Protein AF-A0A966M6C6-F1 (afdb_monomer_lite)

Structure (mmCIF, N/CA/C/O backbone):
data_AF-A0A966M6C6-F1
#
_entry.id   AF-A0A966M6C6-F1
#
loop_
_atom_site.group_PDB
_atom_site.id
_atom_site.type_symbol
_atom_site.label_atom_id
_atom_site.label_alt_id
_atom_site.label_comp_id
_atom_site.label_asym_id
_atom_site.label_entity_id
_atom_site.label_seq_id
_atom_site.pdbx_PDB_ins_code
_atom_site.Cartn_x
_atom_site.Cartn_y
_atom_site.Cartn_z
_atom_site.occupancy
_atom_site.B_iso_or_equiv
_atom_site.auth_seq_id
_atom_site.auth_comp_id
_atom_site.auth_asym_id
_atom_site.auth_atom_id
_atom_site.pdbx_PDB_model_num
ATOM 1 N N . GLY A 1 1 ? 19.920 -3.221 6.884 1.00 31.45 1 GLY A N 1
ATOM 2 C CA . GLY A 1 1 ? 18.960 -4.107 6.203 1.00 31.45 1 GLY A CA 1
ATOM 3 C C . GLY A 1 1 ? 18.025 -3.266 5.367 1.00 31.45 1 GLY A C 1
ATOM 4 O O . GLY A 1 1 ? 17.178 -2.589 5.934 1.00 31.45 1 GLY A O 1
ATOM 5 N N . LEU A 1 2 ? 18.240 -3.227 4.052 1.00 32.09 2 LEU A N 1
ATOM 6 C CA . LEU A 1 2 ? 17.387 -2.498 3.112 1.00 32.09 2 LEU A CA 1
ATOM 7 C C . LEU A 1 2 ? 16.061 -3.251 2.991 1.00 32.09 2 LEU A C 1
ATOM 9 O O . LEU A 1 2 ? 16.034 -4.387 2.523 1.00 32.09 2 LEU A O 1
ATOM 13 N N . LYS A 1 3 ? 14.979 -2.632 3.475 1.00 36.00 3 LYS A N 1
ATOM 14 C CA . LYS A 1 3 ? 13.613 -3.100 3.245 1.00 36.00 3 LYS A CA 1
ATOM 15 C C . LYS A 1 3 ? 13.385 -3.068 1.739 1.00 36.00 3 LYS A C 1
ATOM 17 O O . LYS A 1 3 ? 13.293 -1.998 1.148 1.00 36.00 3 LYS A O 1
ATOM 22 N N . ALA A 1 4 ? 13.390 -4.243 1.127 1.00 38.53 4 ALA A N 1
ATOM 23 C CA . ALA A 1 4 ? 12.988 -4.401 -0.249 1.00 38.53 4 ALA A CA 1
ATOM 24 C C . ALA A 1 4 ? 11.496 -4.052 -0.336 1.00 38.53 4 ALA A C 1
ATOM 26 O O . ALA A 1 4 ? 10.651 -4.781 0.181 1.00 38.53 4 ALA A O 1
ATOM 27 N N . ASP A 1 5 ? 11.190 -2.923 -0.972 1.00 42.94 5 ASP A N 1
ATOM 28 C CA . ASP A 1 5 ? 9.888 -2.667 -1.584 1.00 42.94 5 ASP A CA 1
ATOM 29 C C . ASP A 1 5 ? 9.715 -3.693 -2.715 1.00 42.94 5 ASP A C 1
ATOM 31 O O . ASP A 1 5 ? 10.040 -3.434 -3.877 1.00 42.94 5 ASP A O 1
ATOM 35 N N . ILE A 1 6 ? 9.315 -4.914 -2.360 1.00 45.53 6 ILE A N 1
ATOM 36 C CA . ILE A 1 6 ? 9.062 -5.997 -3.310 1.00 45.53 6 ILE A CA 1
ATOM 37 C C . ILE A 1 6 ? 7.744 -5.676 -4.024 1.00 45.53 6 ILE A C 1
ATOM 39 O O . ILE A 1 6 ? 6.674 -6.077 -3.579 1.00 45.53 6 ILE A O 1
ATOM 43 N N . TYR A 1 7 ? 7.830 -4.960 -5.145 1.00 52.22 7 TYR A N 1
ATOM 44 C CA . TYR A 1 7 ? 6.775 -4.925 -6.161 1.00 52.22 7 TYR A CA 1
ATOM 45 C C . TYR A 1 7 ? 7.327 -5.495 -7.462 1.00 52.22 7 TYR A C 1
ATOM 47 O O . TYR A 1 7 ? 7.865 -4.738 -8.271 1.00 52.22 7 TYR A O 1
ATOM 55 N N . PRO A 1 8 ? 7.228 -6.810 -7.713 1.00 49.94 8 PRO A N 1
ATOM 56 C CA . PRO A 1 8 ? 7.542 -7.361 -9.009 1.00 49.94 8 PRO A CA 1
ATOM 57 C C . PRO A 1 8 ? 6.225 -7.500 -9.772 1.00 49.94 8 PRO A C 1
ATOM 59 O O . PRO A 1 8 ? 5.798 -8.606 -10.082 1.00 49.94 8 PRO A O 1
ATOM 62 N N . ILE A 1 9 ? 5.553 -6.383 -10.059 1.00 58.19 9 ILE A N 1
ATOM 63 C CA . ILE A 1 9 ? 4.678 -6.390 -11.230 1.00 58.19 9 ILE A CA 1
ATOM 64 C C . ILE A 1 9 ? 5.662 -6.210 -12.383 1.00 58.19 9 ILE A C 1
ATOM 66 O O . ILE A 1 9 ? 6.367 -5.205 -12.469 1.00 58.19 9 ILE A O 1
ATOM 70 N N . MET A 1 10 ? 5.856 -7.266 -13.159 1.00 65.00 10 MET A N 1
ATOM 71 C CA . MET A 1 10 ? 6.709 -7.223 -14.335 1.00 65.00 10 MET A CA 1
ATOM 72 C C . MET A 1 10 ? 5.853 -6.736 -15.501 1.00 65.00 10 MET A C 1
ATOM 74 O O . MET A 1 10 ? 4.802 -7.315 -15.762 1.00 65.00 10 MET A O 1
ATOM 78 N N . SER A 1 11 ? 6.276 -5.671 -16.176 1.00 63.03 11 SER A N 1
ATOM 79 C CA . SER A 1 11 ? 5.648 -5.198 -17.410 1.00 63.03 11 SER A CA 1
ATOM 80 C C . SER A 1 11 ? 6.611 -5.376 -18.571 1.00 63.03 11 SER A C 1
ATOM 82 O O . SER A 1 11 ? 7.809 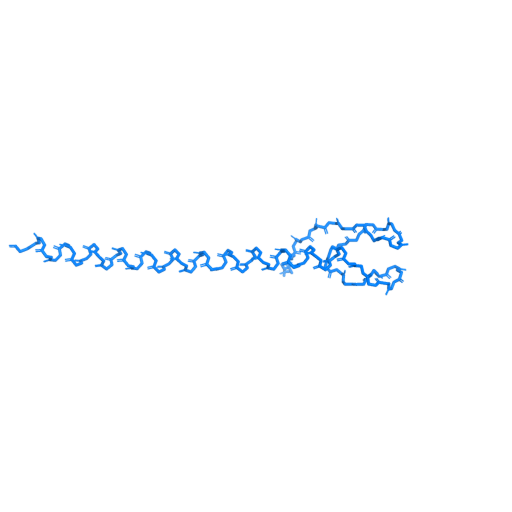-5.112 -18.452 1.00 63.03 11 SER A O 1
ATOM 84 N N . GLU A 1 12 ? 6.095 -5.835 -19.702 1.00 67.69 12 GLU A N 1
ATOM 85 C CA . GLU A 1 12 ? 6.864 -5.897 -20.936 1.00 67.69 12 GLU A CA 1
ATOM 86 C C . GLU A 1 12 ? 6.907 -4.512 -21.586 1.00 67.69 12 GLU A C 1
ATOM 88 O O . GLU A 1 12 ? 5.874 -3.876 -21.788 1.00 67.69 12 GLU A O 1
ATOM 93 N N . CYS A 1 13 ? 8.105 -4.042 -21.936 1.00 70.62 13 CYS A N 1
ATOM 94 C CA . CYS A 1 13 ? 8.240 -2.794 -22.671 1.00 70.62 13 CYS A CA 1
ATOM 95 C C . CYS A 1 13 ? 7.765 -2.953 -24.110 1.00 70.62 13 CYS A C 1
ATOM 97 O O . CYS A 1 13 ? 8.421 -3.625 -24.902 1.00 70.62 13 CYS A O 1
ATOM 99 N N . ILE A 1 14 ? 6.716 -2.221 -24.485 1.00 70.88 14 ILE A N 1
ATOM 100 C CA . ILE A 1 14 ? 6.102 -2.250 -25.827 1.00 70.88 14 ILE A CA 1
ATOM 101 C C . ILE A 1 14 ? 7.122 -1.972 -26.947 1.00 70.88 14 ILE A C 1
ATOM 103 O O . ILE A 1 14 ? 6.976 -2.440 -28.070 1.00 70.88 14 ILE A O 1
ATOM 107 N N . THR A 1 15 ? 8.176 -1.202 -26.659 1.00 72.38 15 THR A N 1
ATOM 108 C CA . THR A 1 15 ? 9.179 -0.828 -27.670 1.00 72.38 15 THR A CA 1
ATOM 109 C C . THR A 1 15 ? 10.246 -1.900 -27.891 1.00 72.38 15 THR A C 1
ATOM 111 O O . THR A 1 15 ? 10.753 -2.022 -29.001 1.00 72.38 15 THR A O 1
ATOM 114 N N . CYS A 1 16 ? 10.661 -2.626 -26.850 1.00 78.38 16 CYS A N 1
ATOM 115 C CA . CYS A 1 16 ? 11.809 -3.536 -26.950 1.00 78.38 16 CYS A CA 1
ATOM 116 C C . CYS A 1 16 ? 11.557 -4.941 -26.398 1.00 78.38 16 CYS A C 1
ATOM 118 O O . CYS A 1 16 ? 12.521 -5.683 -26.217 1.00 78.38 16 CYS A O 1
ATOM 120 N N . SER A 1 17 ? 10.303 -5.275 -26.082 1.00 74.81 17 SER A N 1
ATOM 121 C CA . SER A 1 17 ? 9.842 -6.575 -25.578 1.00 74.81 17 SER A CA 1
ATOM 122 C C . SER A 1 17 ? 10.640 -7.133 -24.398 1.00 74.81 17 SER A C 1
ATOM 124 O O . SER A 1 17 ? 10.684 -8.335 -24.148 1.00 74.81 17 SER A O 1
ATOM 126 N N . LYS A 1 18 ? 11.314 -6.253 -23.648 1.00 74.69 18 LYS A N 1
ATOM 127 C CA . LYS A 1 18 ? 12.036 -6.647 -22.441 1.00 74.69 18 LYS A CA 1
ATOM 128 C C . LYS A 1 18 ? 11.092 -6.569 -21.261 1.00 74.69 18 LYS A C 1
ATOM 130 O O . LYS A 1 18 ? 10.417 -5.561 -21.067 1.00 74.69 18 LYS A O 1
ATOM 135 N N . ILE A 1 19 ? 11.118 -7.621 -20.457 1.00 71.50 19 ILE A N 1
ATOM 136 C CA . ILE A 1 19 ? 10.442 -7.674 -19.170 1.00 71.50 19 ILE A CA 1
ATOM 137 C C . ILE A 1 19 ? 11.186 -6.746 -18.210 1.00 71.50 19 ILE A C 1
ATOM 139 O O . ILE A 1 19 ? 12.394 -6.890 -17.999 1.00 71.50 19 ILE A O 1
ATOM 143 N N . LEU A 1 20 ? 10.473 -5.773 -17.655 1.00 65.44 20 LEU A N 1
ATOM 144 C CA . LEU A 1 20 ? 11.021 -4.756 -16.769 1.00 65.44 20 LEU A CA 1
ATOM 145 C C . LEU A 1 20 ? 10.175 -4.643 -15.497 1.00 65.44 20 LEU A C 1
ATOM 147 O O . LEU A 1 20 ? 8.979 -4.936 -15.514 1.00 65.44 20 LEU A O 1
ATOM 151 N N . PRO A 1 21 ? 10.767 -4.205 -14.376 1.00 63.09 21 PRO A N 1
ATOM 152 C CA . PRO A 1 21 ? 9.990 -3.879 -13.187 1.00 63.09 21 PRO A CA 1
ATOM 153 C C . PRO A 1 21 ? 9.099 -2.659 -13.467 1.00 63.09 21 PRO A C 1
ATOM 155 O O . PRO A 1 21 ? 9.604 -1.624 -13.887 1.00 63.09 21 PRO A O 1
ATOM 158 N N . THR A 1 22 ? 7.801 -2.716 -13.168 1.00 60.59 22 THR A N 1
ATOM 159 C CA . THR A 1 22 ? 6.831 -1.623 -13.432 1.00 60.59 22 THR A CA 1
ATOM 160 C C . THR A 1 22 ? 7.159 -0.275 -12.781 1.00 60.59 22 THR A C 1
ATOM 162 O O . THR A 1 22 ? 6.534 0.734 -13.090 1.00 60.59 22 THR A O 1
ATOM 165 N N . LYS A 1 23 ? 8.156 -0.206 -11.892 1.00 56.41 23 LYS A N 1
ATOM 166 C CA . LYS A 1 23 ? 8.579 1.036 -11.224 1.00 56.41 23 LYS A CA 1
ATOM 167 C C . LYS A 1 23 ? 9.297 2.027 -12.155 1.00 56.41 23 LYS A C 1
ATOM 169 O O . LYS A 1 23 ? 9.529 3.170 -11.757 1.00 56.41 23 LYS A O 1
ATOM 174 N N . ILE A 1 24 ? 9.673 1.620 -13.366 1.00 60.91 24 ILE A N 1
ATOM 175 C CA . ILE A 1 24 ? 10.394 2.472 -14.318 1.00 60.91 24 ILE A CA 1
ATOM 176 C C . ILE A 1 24 ? 9.438 3.214 -15.263 1.00 60.91 24 ILE A C 1
ATOM 178 O O . ILE A 1 24 ? 8.692 2.614 -16.023 1.00 60.91 24 ILE A O 1
ATOM 182 N N . MET A 1 25 ? 9.500 4.549 -15.244 1.00 61.47 25 MET A N 1
ATOM 183 C CA . MET A 1 25 ? 8.754 5.401 -16.187 1.00 61.47 25 MET A CA 1
ATOM 184 C C . MET A 1 25 ? 9.367 5.400 -17.591 1.00 61.47 25 MET A C 1
ATOM 186 O O . MET A 1 25 ? 8.694 5.746 -18.555 1.00 61.47 25 MET A O 1
ATOM 190 N N . ALA A 1 26 ? 10.643 5.033 -17.703 1.00 68.44 26 ALA A N 1
ATOM 191 C CA . ALA A 1 26 ? 11.358 4.907 -18.960 1.00 68.44 26 ALA A CA 1
ATOM 192 C C . ALA A 1 26 ? 12.136 3.593 -18.969 1.00 68.44 26 ALA A C 1
ATOM 194 O O . ALA A 1 26 ? 12.797 3.246 -17.988 1.00 68.44 26 ALA A O 1
ATOM 195 N N . CYS A 1 27 ? 12.067 2.869 -20.081 1.00 71.44 27 CYS A N 1
ATOM 196 C CA . CYS A 1 27 ? 12.805 1.630 -20.248 1.00 71.44 27 CYS A CA 1
ATOM 197 C C . CYS A 1 27 ? 14.320 1.914 -20.246 1.00 71.44 27 CYS A C 1
ATOM 199 O O . CYS A 1 27 ? 14.790 2.660 -21.103 1.00 71.44 27 CYS A O 1
ATOM 201 N N . PRO A 1 28 ? 15.122 1.298 -19.356 1.00 69.19 28 PRO A N 1
ATOM 202 C CA . PRO A 1 28 ? 16.567 1.523 -19.300 1.00 69.19 28 PRO A CA 1
ATOM 203 C C . PRO A 1 28 ? 17.294 1.000 -20.544 1.00 69.19 28 PRO A C 1
ATOM 205 O O . PRO A 1 28 ? 18.426 1.388 -20.804 1.00 69.19 28 PRO A O 1
ATOM 208 N N . ASN A 1 29 ? 16.653 0.117 -21.315 1.00 73.56 29 ASN A N 1
ATOM 209 C CA . ASN A 1 29 ? 17.244 -0.485 -22.503 1.00 73.56 29 ASN A CA 1
ATOM 210 C C . ASN A 1 29 ? 17.005 0.335 -23.779 1.00 73.56 29 ASN A C 1
ATOM 212 O O . ASN A 1 29 ? 17.859 0.337 -24.655 1.00 73.56 29 ASN A O 1
ATOM 216 N N . CYS A 1 30 ? 15.853 1.003 -23.914 1.00 77.62 30 CYS A N 1
ATOM 217 C CA . CYS A 1 30 ? 15.518 1.777 -25.118 1.00 77.62 30 CYS A CA 1
ATOM 218 C C . CYS A 1 30 ? 15.276 3.272 -24.859 1.00 77.62 30 CYS A C 1
ATOM 220 O O . CYS A 1 30 ? 15.027 4.019 -25.801 1.00 77.62 30 CYS A O 1
ATOM 222 N N . GLY A 1 31 ? 15.324 3.720 -23.601 1.00 69.44 31 GLY A N 1
ATOM 223 C CA . GLY A 1 31 ? 15.167 5.119 -23.193 1.00 69.44 31 GLY A CA 1
ATOM 224 C C . GLY A 1 31 ? 13.764 5.698 -23.388 1.00 69.44 31 GLY A C 1
ATOM 225 O O . GLY A 1 31 ? 13.528 6.849 -23.027 1.00 69.44 31 GLY A O 1
ATOM 226 N N . ARG A 1 32 ? 12.822 4.931 -23.953 1.00 71.00 32 ARG A N 1
ATOM 227 C CA . ARG A 1 32 ? 11.45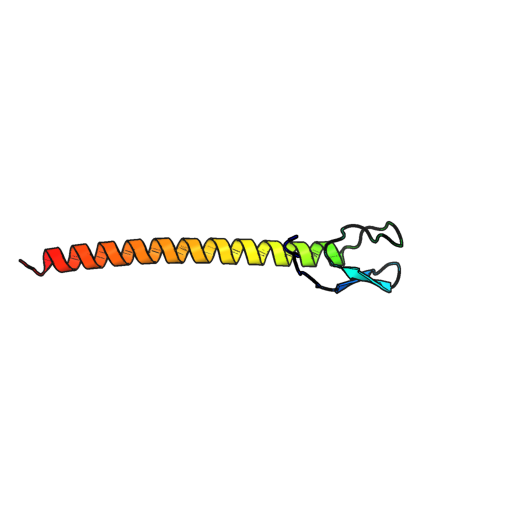4 5.391 -24.201 1.00 71.00 32 ARG A CA 1
ATOM 228 C C . ARG A 1 32 ? 10.578 5.261 -22.965 1.00 71.00 32 ARG A C 1
ATOM 230 O O . ARG A 1 32 ? 10.737 4.333 -22.172 1.00 71.00 32 ARG A O 1
ATOM 237 N N . GLN A 1 33 ? 9.644 6.199 -22.839 1.00 64.94 33 GLN A N 1
ATOM 238 C CA . GLN A 1 33 ? 8.594 6.156 -21.831 1.00 64.94 33 GLN A CA 1
ATOM 239 C C . GLN A 1 33 ? 7.708 4.932 -22.064 1.00 64.94 33 GLN A C 1
ATOM 241 O O . GLN A 1 33 ? 7.228 4.719 -23.177 1.00 64.94 33 GLN A O 1
ATOM 246 N N . ASP A 1 34 ? 7.527 4.127 -21.020 1.00 64.25 34 ASP A N 1
ATOM 247 C CA . ASP A 1 34 ? 6.718 2.913 -21.065 1.00 64.25 34 ASP A CA 1
ATOM 248 C C . ASP A 1 34 ? 5.383 3.179 -20.343 1.00 64.25 34 ASP A C 1
ATOM 250 O O . ASP A 1 34 ? 5.374 3.300 -19.112 1.00 64.25 34 ASP A O 1
ATOM 254 N N . PRO A 1 35 ? 4.262 3.336 -21.075 1.00 59.91 35 PRO A N 1
ATOM 255 C CA . PRO A 1 35 ? 2.971 3.691 -20.480 1.00 59.91 35 PRO A CA 1
ATOM 256 C C . PRO A 1 35 ? 2.481 2.628 -19.484 1.00 59.91 35 PRO A C 1
ATOM 258 O O . PRO A 1 35 ? 1.844 2.962 -18.485 1.00 59.91 35 PRO A O 1
ATOM 261 N N . THR A 1 36 ? 2.870 1.369 -19.694 1.00 62.38 36 THR A N 1
ATOM 262 C CA . THR A 1 36 ? 2.463 0.200 -18.903 1.00 62.38 36 THR A CA 1
ATOM 263 C C . THR A 1 36 ? 2.976 0.244 -17.458 1.00 62.38 36 THR A C 1
ATOM 265 O O . THR A 1 36 ? 2.258 -0.112 -16.523 1.00 62.38 36 THR A O 1
ATOM 268 N N . GLY A 1 37 ? 4.201 0.738 -17.235 1.00 59.5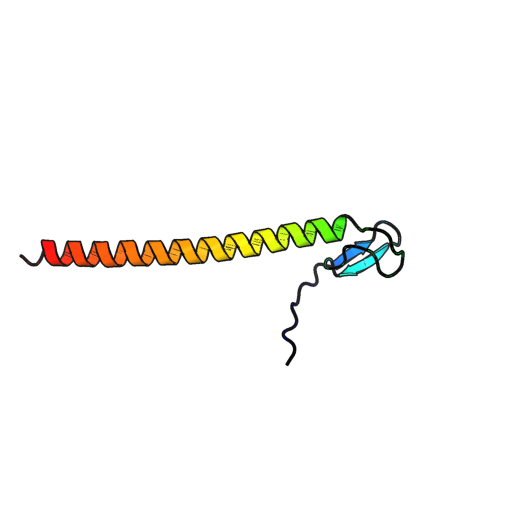3 37 GLY A N 1
ATOM 269 C CA . GLY A 1 37 ? 4.757 0.894 -15.883 1.00 59.53 37 GLY A CA 1
ATOM 270 C C . GLY A 1 37 ? 4.068 2.004 -15.080 1.00 59.53 37 GLY A C 1
ATOM 271 O O . GLY A 1 37 ? 3.877 1.897 -13.866 1.00 59.53 37 GLY A O 1
ATOM 272 N N . TYR A 1 38 ? 3.630 3.066 -15.761 1.00 60.50 38 TYR A N 1
ATOM 273 C CA . TYR A 1 38 ? 2.946 4.192 -15.126 1.00 60.50 38 TYR A CA 1
ATOM 274 C C . TYR A 1 38 ? 1.554 3.810 -14.595 1.00 60.50 38 TYR A C 1
ATOM 276 O O . TYR A 1 38 ? 1.190 4.217 -13.488 1.00 60.50 38 TYR A O 1
ATOM 284 N N . GLU A 1 39 ? 0.797 3.003 -15.340 1.00 62.31 39 GLU A N 1
ATOM 285 C CA . GLU A 1 39 ? -0.531 2.533 -14.923 1.00 62.31 39 GLU A CA 1
ATOM 286 C C . GLU A 1 39 ? -0.458 1.606 -13.703 1.00 62.31 39 GLU A C 1
ATOM 288 O O . GLU A 1 39 ? -1.154 1.844 -12.713 1.00 62.31 39 GLU A O 1
ATOM 293 N N . ALA A 1 40 ? 0.463 0.636 -13.708 1.00 63.56 40 ALA A N 1
ATOM 294 C CA . ALA A 1 40 ? 0.665 -0.281 -12.584 1.00 63.56 40 ALA A CA 1
ATOM 295 C C . ALA A 1 40 ? 1.088 0.448 -11.295 1.00 63.56 40 ALA A C 1
ATOM 297 O O . ALA A 1 40 ? 0.623 0.121 -10.201 1.00 63.56 40 ALA A O 1
ATOM 298 N N . LYS A 1 41 ? 1.935 1.482 -11.409 1.00 65.56 41 LYS A N 1
ATOM 299 C CA . LYS A 1 41 ? 2.293 2.336 -10.268 1.00 65.56 41 LYS A CA 1
ATOM 300 C C . LYS A 1 41 ? 1.075 3.083 -9.720 1.00 65.56 41 LYS A C 1
ATOM 302 O O . LYS A 1 41 ? 0.890 3.142 -8.507 1.00 65.56 41 LYS A O 1
ATOM 307 N N . ARG A 1 42 ? 0.240 3.642 -10.602 1.00 62.91 42 ARG A N 1
ATOM 308 C CA . ARG A 1 42 ? -0.956 4.398 -10.210 1.00 62.91 42 ARG A CA 1
ATOM 309 C C . ARG A 1 42 ? -1.973 3.510 -9.489 1.00 62.91 42 ARG A C 1
ATOM 311 O O . ARG A 1 42 ? -2.525 3.932 -8.475 1.00 62.91 42 ARG A O 1
ATOM 318 N N . GLU A 1 43 ? -2.203 2.296 -9.983 1.00 66.00 43 GLU A N 1
ATOM 319 C CA . GLU A 1 43 ? -3.093 1.325 -9.338 1.00 66.00 43 GLU A CA 1
ATOM 320 C C . GLU A 1 43 ? -2.576 0.929 -7.950 1.00 66.00 43 GLU A C 1
ATOM 322 O O . GLU A 1 43 ? -3.333 0.901 -6.976 1.00 66.00 43 GLU A O 1
ATOM 327 N N . TYR A 1 44 ? -1.266 0.715 -7.834 1.00 68.00 44 TYR A N 1
ATOM 328 C CA . TYR A 1 44 ? -0.641 0.387 -6.563 1.00 68.00 44 TYR A CA 1
ATOM 329 C C . TYR A 1 44 ? -0.753 1.520 -5.526 1.00 68.00 44 TYR A C 1
ATOM 331 O O . TYR A 1 44 ? -1.171 1.297 -4.384 1.00 68.00 44 TYR A O 1
ATOM 339 N N . ASP A 1 45 ? -0.447 2.753 -5.934 1.00 69.81 45 ASP A N 1
ATOM 340 C CA . ASP A 1 45 ? -0.585 3.937 -5.081 1.00 69.81 45 ASP A CA 1
ATOM 341 C C . ASP A 1 45 ? -2.045 4.114 -4.621 1.00 69.81 45 ASP A C 1
ATOM 343 O O . ASP A 1 45 ? -2.307 4.426 -3.453 1.00 69.81 45 ASP A O 1
ATOM 347 N N . PHE A 1 46 ? -3.011 3.836 -5.503 1.00 74.00 46 PHE A N 1
ATOM 348 C CA . PHE A 1 46 ? -4.435 3.873 -5.174 1.00 74.00 46 PHE A CA 1
ATOM 349 C C . PHE A 1 46 ? -4.815 2.831 -4.111 1.00 74.00 46 PHE A C 1
ATOM 351 O O . PHE A 1 46 ? -5.500 3.171 -3.141 1.00 74.00 46 PHE A O 1
ATOM 358 N N . GLN A 1 47 ? -4.317 1.594 -4.221 1.00 72.81 47 GLN A N 1
ATOM 359 C CA . GLN A 1 47 ? -4.542 0.553 -3.210 1.00 72.81 47 GLN A CA 1
ATOM 360 C C . GLN A 1 47 ? -3.972 0.942 -1.837 1.00 72.81 47 GLN A C 1
ATOM 362 O O . GLN A 1 47 ? -4.644 0.752 -0.819 1.00 72.81 47 GLN A O 1
ATOM 367 N N . ILE A 1 48 ? -2.776 1.544 -1.777 1.00 76.31 48 ILE A N 1
ATOM 368 C CA . ILE A 1 48 ? -2.204 2.022 -0.504 1.00 76.31 48 ILE A CA 1
ATOM 369 C C . ILE A 1 48 ? -3.095 3.092 0.128 1.00 76.31 48 ILE A C 1
ATOM 371 O O . ILE A 1 48 ? -3.370 3.043 1.334 1.00 76.31 48 ILE A O 1
ATOM 375 N N . ILE A 1 49 ? -3.531 4.071 -0.667 1.00 77.88 49 ILE A N 1
ATOM 376 C CA . ILE A 1 49 ? -4.376 5.171 -0.190 1.00 77.88 49 ILE A CA 1
ATOM 377 C C . ILE A 1 49 ? -5.702 4.624 0.351 1.00 77.88 49 ILE A C 1
ATOM 379 O O . ILE A 1 49 ? -6.128 5.023 1.442 1.00 77.88 49 ILE A O 1
ATOM 383 N N . LEU A 1 50 ? -6.314 3.672 -0.357 1.00 80.19 50 LEU A N 1
ATOM 384 C CA . LEU A 1 50 ? -7.513 2.960 0.086 1.00 80.19 50 LEU A CA 1
ATOM 385 C C . LEU A 1 50 ? -7.295 2.265 1.430 1.00 80.19 50 LEU A C 1
ATOM 387 O O . LEU A 1 50 ? -8.031 2.531 2.379 1.00 80.19 50 LEU A O 1
ATOM 391 N N . ILE A 1 51 ? -6.251 1.441 1.555 1.00 84.44 51 ILE A N 1
ATOM 392 C CA . ILE A 1 51 ? -5.959 0.695 2.790 1.00 84.44 51 ILE A CA 1
ATOM 393 C C . ILE A 1 51 ? -5.720 1.648 3.967 1.00 84.44 51 ILE A C 1
ATOM 395 O O . ILE A 1 51 ? -6.217 1.419 5.074 1.00 84.44 51 ILE A O 1
ATOM 399 N N . LYS A 1 52 ? -4.978 2.738 3.746 1.00 84.62 52 LYS A N 1
ATOM 400 C CA . LYS A 1 52 ? -4.721 3.753 4.776 1.00 84.62 52 LYS A CA 1
ATOM 401 C C . LYS A 1 52 ? -6.017 4.428 5.232 1.00 84.62 52 LYS A C 1
ATOM 403 O O . LYS A 1 52 ? -6.208 4.636 6.431 1.00 84.62 52 LYS A O 1
ATOM 408 N N . SER A 1 53 ? -6.902 4.737 4.290 1.00 80.75 53 SER A N 1
ATOM 409 C CA . SER A 1 53 ? -8.193 5.375 4.563 1.00 80.75 53 SER A CA 1
ATOM 410 C C . SER A 1 53 ? -9.129 4.436 5.325 1.00 80.75 53 SER A C 1
ATOM 412 O O . SER A 1 53 ? -9.683 4.830 6.351 1.00 80.75 53 SER A O 1
ATOM 414 N N . PHE A 1 54 ? -9.214 3.170 4.908 1.00 86.19 54 PHE A N 1
ATOM 415 C CA . PHE A 1 54 ? -9.991 2.137 5.597 1.00 86.19 54 PHE A CA 1
ATOM 416 C C . PHE A 1 54 ? -9.532 1.938 7.042 1.00 86.19 54 PHE A C 1
ATOM 418 O O . PHE A 1 54 ? -10.354 1.977 7.957 1.00 86.19 54 PHE A O 1
ATOM 425 N N . LYS A 1 55 ? -8.221 1.802 7.283 1.00 85.00 55 LYS A N 1
ATOM 426 C CA . LYS A 1 55 ? -7.682 1.676 8.650 1.00 85.00 55 LYS A CA 1
ATOM 427 C C . LYS A 1 55 ? -8.084 2.852 9.537 1.00 85.00 55 LYS A C 1
ATOM 429 O O . LYS A 1 55 ? -8.438 2.659 10.698 1.00 85.00 55 LYS A O 1
ATOM 434 N N . ARG A 1 56 ? -8.053 4.068 8.989 1.00 85.75 56 ARG A N 1
ATOM 435 C CA . ARG A 1 56 ? -8.439 5.275 9.722 1.00 85.75 56 ARG A CA 1
ATOM 436 C C . ARG A 1 56 ? -9.938 5.291 10.042 1.00 85.75 56 ARG A C 1
ATOM 438 O O . ARG A 1 56 ? -10.307 5.630 11.161 1.00 85.75 56 ARG A O 1
ATOM 445 N N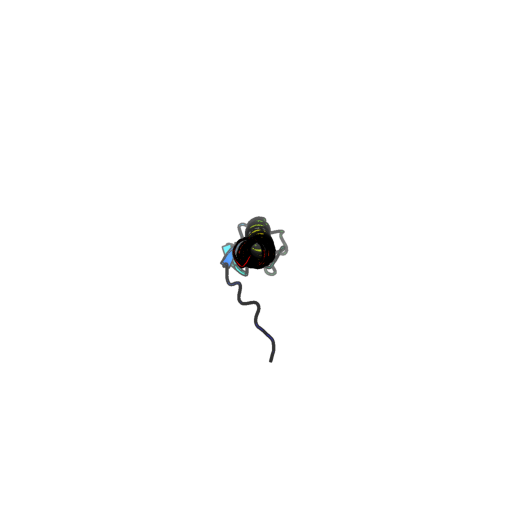 . MET A 1 57 ? -10.781 4.871 9.099 1.00 88.19 57 MET A N 1
ATOM 446 C CA . MET A 1 57 ? -12.231 4.761 9.293 1.00 88.19 57 MET A CA 1
ATOM 447 C C . MET A 1 57 ? -12.592 3.746 10.387 1.00 88.19 57 MET A C 1
ATOM 449 O O . MET A 1 57 ? -13.384 4.069 11.271 1.00 88.19 57 MET A O 1
ATOM 453 N N . PHE A 1 58 ? -11.967 2.564 10.388 1.00 89.25 58 PHE A N 1
ATOM 454 C CA . PHE A 1 58 ? -12.167 1.565 11.446 1.00 89.25 58 PHE A CA 1
ATOM 455 C C . PHE A 1 58 ? -11.749 2.081 12.828 1.00 89.25 58 PHE A C 1
ATOM 457 O O . PHE A 1 58 ? -12.443 1.828 13.810 1.00 89.25 58 PHE A O 1
ATOM 464 N N . GLY A 1 59 ? -10.660 2.854 12.905 1.00 91.12 59 GLY A N 1
ATOM 465 C CA . GLY A 1 59 ? -10.246 3.507 14.148 1.00 91.12 59 GLY A CA 1
ATOM 466 C C . GLY A 1 59 ? -11.309 4.465 14.696 1.00 91.12 59 GLY A C 1
ATOM 467 O O . GLY A 1 59 ? -11.648 4.394 15.874 1.00 91.12 59 GLY A O 1
ATOM 468 N N . TYR A 1 60 ? -11.886 5.318 13.844 1.00 91.69 60 TYR A N 1
ATOM 469 C CA . TYR A 1 60 ? -12.962 6.225 14.262 1.00 91.69 60 TYR A CA 1
ATOM 470 C C . TYR A 1 60 ? -14.239 5.480 14.668 1.00 91.69 60 TYR A C 1
ATOM 472 O O . TYR A 1 60 ? -14.858 5.841 15.667 1.00 91.69 60 TYR A O 1
ATOM 480 N N . LEU A 1 61 ? -14.606 4.417 13.947 1.00 92.50 61 LEU A N 1
ATOM 481 C CA . LEU A 1 61 ? -15.744 3.563 14.301 1.00 92.50 61 LEU A CA 1
ATOM 482 C C . LEU A 1 61 ? -15.578 2.942 15.690 1.00 92.50 61 LEU A C 1
ATOM 484 O O . LEU A 1 61 ? -16.506 2.995 16.492 1.00 92.50 61 LEU A O 1
ATOM 488 N N . ALA A 1 62 ? -14.392 2.419 16.005 1.00 92.12 62 ALA A N 1
ATOM 489 C CA . ALA A 1 62 ? -14.119 1.838 17.316 1.00 92.12 62 ALA A CA 1
ATOM 490 C C . ALA A 1 62 ? -14.272 2.864 18.455 1.00 92.12 62 ALA A C 1
ATOM 492 O O . ALA A 1 62 ? -14.818 2.529 19.504 1.00 92.12 62 ALA A O 1
ATOM 493 N N . ILE A 1 63 ? -13.848 4.116 18.237 1.00 92.94 63 ILE A N 1
ATOM 494 C CA . ILE A 1 63 ? -14.011 5.209 19.212 1.00 92.94 63 ILE A CA 1
ATOM 495 C C . ILE A 1 63 ? -15.491 5.570 19.393 1.00 92.94 63 ILE A C 1
ATOM 497 O O . ILE A 1 63 ? -15.956 5.731 20.517 1.00 92.94 63 ILE A O 1
ATOM 501 N N . MET A 1 64 ? -16.254 5.675 18.304 1.00 91.06 64 MET A N 1
ATOM 502 C CA . MET A 1 64 ? -17.688 5.976 18.389 1.00 91.06 64 MET A CA 1
ATOM 503 C C . MET A 1 64 ? -18.445 4.884 19.150 1.00 91.06 64 MET A C 1
ATOM 505 O O . MET A 1 64 ? -19.277 5.192 20.003 1.00 91.06 64 MET A O 1
ATOM 509 N N . VAL A 1 65 ? -18.127 3.614 18.883 1.00 92.56 65 VAL A N 1
ATOM 510 C CA . VAL A 1 65 ? -18.734 2.472 19.578 1.00 92.56 65 VAL A CA 1
ATOM 511 C C . VAL A 1 65 ? -18.346 2.458 21.054 1.00 92.56 65 VAL A C 1
ATOM 513 O O . VAL A 1 65 ? -19.217 2.266 21.898 1.00 92.56 65 VAL A O 1
ATOM 516 N N . SER A 1 66 ? -17.077 2.698 21.396 1.00 91.62 66 SER A N 1
ATOM 517 C CA . SER A 1 66 ? -16.650 2.689 22.800 1.00 91.62 66 SER A CA 1
ATOM 518 C C . SER A 1 66 ? -17.325 3.794 23.612 1.00 91.62 66 SER A C 1
ATOM 520 O O . SER A 1 66 ? -17.806 3.524 24.712 1.00 91.62 66 SER A O 1
ATOM 522 N N . VAL A 1 67 ? -17.444 5.002 23.053 1.00 91.88 67 VAL A N 1
ATOM 523 C CA . VAL A 1 67 ? -18.168 6.113 23.689 1.00 91.88 67 VAL A CA 1
ATOM 524 C C . VAL A 1 67 ? -19.655 5.789 23.828 1.00 91.88 67 VAL A C 1
ATOM 526 O O . VAL A 1 67 ? -20.210 5.998 24.902 1.00 91.88 67 VAL A O 1
ATOM 529 N N . ALA A 1 68 ? -20.289 5.239 22.788 1.00 90.06 68 ALA A N 1
ATOM 530 C CA . ALA A 1 68 ? -21.707 4.878 22.816 1.00 90.06 68 ALA A CA 1
ATOM 531 C C . ALA A 1 68 ? -22.030 3.789 23.854 1.00 90.06 68 ALA A C 1
ATOM 533 O O . ALA A 1 68 ? -23.052 3.857 24.532 1.00 90.06 68 ALA A O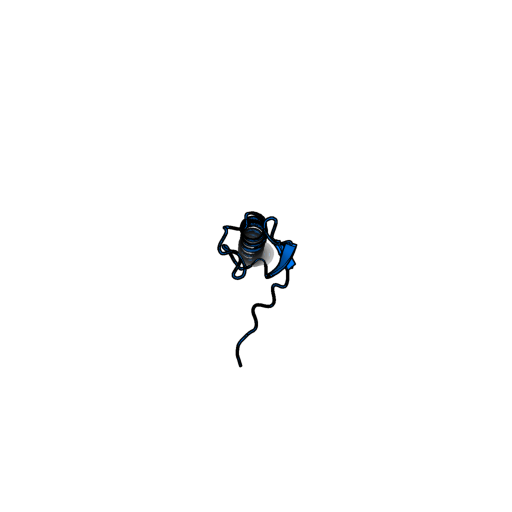 1
ATOM 534 N N . VAL A 1 69 ? -21.156 2.790 24.010 1.00 91.88 69 VAL A N 1
ATOM 535 C CA . VAL A 1 69 ? -21.320 1.750 25.038 1.00 91.88 69 VAL A CA 1
ATOM 536 C C . VAL A 1 69 ? -21.159 2.346 26.437 1.00 91.88 69 VAL A C 1
ATOM 538 O O . VAL A 1 69 ? -21.960 2.051 27.321 1.00 91.88 69 VAL A O 1
ATOM 541 N N . LEU A 1 70 ? -20.168 3.220 26.639 1.00 90.62 70 LEU A N 1
ATOM 542 C CA . LEU A 1 70 ? -19.958 3.919 27.910 1.00 90.62 70 LEU A CA 1
ATOM 543 C C . LEU A 1 70 ? -21.170 4.769 28.301 1.00 90.62 70 LEU A C 1
ATOM 545 O O . LEU A 1 70 ? -21.636 4.683 29.437 1.00 90.62 70 LEU A O 1
ATOM 549 N N . THR A 1 71 ? -21.707 5.561 27.372 1.00 87.81 71 THR A N 1
ATOM 550 C CA . THR A 1 71 ? -22.890 6.390 27.639 1.00 87.81 71 THR A CA 1
ATOM 551 C C . THR A 1 71 ? -24.121 5.539 27.924 1.00 87.81 71 THR A C 1
ATOM 553 O O . THR A 1 71 ? -24.856 5.846 28.861 1.00 87.81 71 THR A O 1
ATOM 556 N N . PHE A 1 72 ? -24.320 4.443 27.189 1.00 87.50 72 PHE A N 1
ATOM 557 C CA . PHE A 1 72 ? -25.419 3.510 27.434 1.00 87.50 72 PHE A CA 1
ATOM 558 C C . PHE A 1 72 ? -25.339 2.873 28.831 1.00 87.50 72 PHE A C 1
ATOM 560 O O . PHE A 1 72 ? -26.322 2.894 29.572 1.00 87.50 72 PHE A O 1
ATOM 567 N N . LEU A 1 73 ? -24.166 2.366 29.227 1.00 88.19 73 LEU A N 1
ATOM 568 C CA . LEU A 1 73 ? -23.957 1.760 30.549 1.00 88.19 73 LEU A CA 1
ATOM 569 C C . LEU A 1 73 ? -24.208 2.750 31.691 1.00 88.19 73 LEU A C 1
ATOM 571 O O . LEU A 1 73 ? -24.824 2.385 32.692 1.00 88.19 73 LEU A O 1
ATOM 575 N N . LEU A 1 74 ? -23.768 4.002 31.536 1.00 85.06 74 LEU A N 1
ATOM 576 C CA . LEU A 1 74 ? -24.005 5.066 32.517 1.00 85.06 74 LEU A CA 1
ATOM 577 C C . LEU A 1 74 ? -25.487 5.444 32.634 1.00 85.06 74 LEU A C 1
ATOM 579 O O . LEU A 1 74 ? -25.931 5.845 33.708 1.00 85.06 74 LEU A O 1
ATOM 583 N N . MET A 1 75 ? -26.246 5.331 31.544 1.00 83.94 75 MET A N 1
ATOM 584 C CA . MET A 1 75 ? -27.667 5.678 31.514 1.00 83.94 75 MET A CA 1
ATOM 585 C C . MET A 1 75 ? -28.552 4.584 32.126 1.00 83.94 75 MET A C 1
ATOM 587 O O . MET A 1 75 ? -29.546 4.914 32.762 1.00 83.94 75 MET A O 1
ATOM 591 N N . TYR A 1 76 ? -28.173 3.311 31.974 1.00 75.06 76 TYR A N 1
ATOM 592 C CA . TYR A 1 76 ? -28.908 2.149 32.500 1.00 75.06 76 TYR A CA 1
ATOM 593 C C . TYR A 1 76 ? -28.438 1.659 33.881 1.00 75.06 76 TYR A C 1
ATOM 595 O O . TYR A 1 76 ? -29.082 0.792 34.462 1.00 75.06 76 TYR A O 1
ATOM 603 N N . SER A 1 77 ? -27.331 2.187 34.415 1.00 61.28 77 SER A N 1
ATOM 604 C CA . SER A 1 77 ? -26.862 1.891 35.786 1.00 61.28 77 SER A CA 1
ATOM 605 C C . SER A 1 77 ? -27.443 2.841 36.850 1.00 61.28 77 SER A C 1
ATOM 607 O O . SER A 1 77 ? -26.938 2.881 37.972 1.00 61.28 77 SER A O 1
ATOM 609 N N . LYS A 1 78 ? -28.472 3.623 36.499 1.00 52.34 78 LYS A N 1
ATOM 610 C CA . LYS A 1 78 ? -29.338 4.370 37.424 1.00 52.34 78 LYS A CA 1
ATOM 611 C C . LYS A 1 78 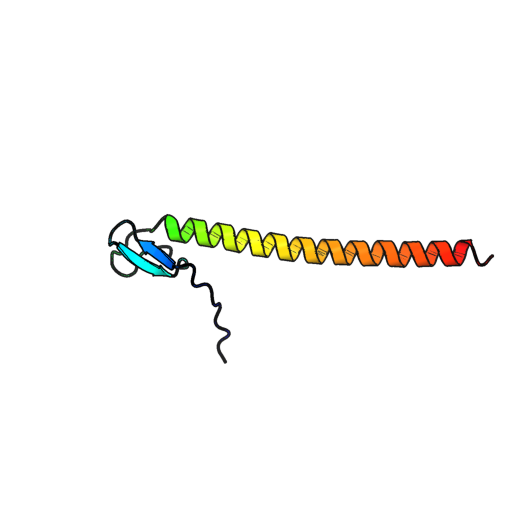? -30.677 3.661 37.542 1.00 52.34 78 LYS A C 1
ATOM 613 O O . LYS A 1 78 ? -31.224 3.686 38.663 1.00 52.34 78 LYS A O 1
#

Sequence (78 aa):
GLKADIYPIMSECITCSKILPTKIMACPNCGRQDPTGYEAKREYDFQIILIKSFKRMFGYLAIMVSVAVLTFLLMYSK

pLDDT: mean 71.55, std 15.23, range [31.45, 92.94]

Foldseek 3Di:
DDDPPPDQPWDQAPVPRDTDRLCDQADPVPRHGRVSSVVVVVVVVVVVVVVVVVVVVVVVVVVVVVVVVVVVCVVVVD

Secondary structure (DSSP, 8-state):
---------EEE-TTT--EEETT-SB-TTT--B-HHHHHHHHHHHHHHHHHHHHHHHHHHHHHHHHHHHHHHHHHH--

Radius of gyration: 23.12 Å; chains: 1; bounding box: 48×14×65 Å